Protein AF-A0A402CSU7-F1 (afdb_monomer_lite)

Sequence (135 aa):
MVDPWNPTHSELKDWAYTIDAEYPDGAEQDWELAVVDDANIDLVIEWAGDKNCPNRDFFLLCLYLYVGDAVRSNWPAFSQDIVVRLIKQNTEARNPRIREWAKQSLELIAHPRSFRYDLWCDGELAMKNCKAHPD

Structure (mmCIF, N/CA/C/O backbone):
data_AF-A0A402CSU7-F1
#
_entry.id   AF-A0A402CSU7-F1
#
loop_
_atom_site.group_PDB
_atom_site.id
_atom_site.type_symbol
_atom_site.label_atom_id
_atom_site.label_alt_id
_atom_site.label_comp_id
_atom_site.label_asym_id
_atom_site.label_entity_id
_atom_site.label_seq_id
_atom_site.pdbx_PDB_ins_code
_atom_site.Cartn_x
_atom_site.Cartn_y
_atom_site.Cartn_z
_atom_site.occupancy
_atom_site.B_iso_or_equiv
_atom_site.auth_seq_id
_atom_site.auth_comp_id
_atom_site.auth_asym_id
_atom_site.auth_atom_id
_atom_site.pdbx_PDB_model_num
ATOM 1 N N . MET A 1 1 ? 22.798 7.803 -7.621 1.00 58.41 1 MET A N 1
ATOM 2 C CA . MET A 1 1 ? 22.604 6.573 -6.833 1.00 58.41 1 MET A CA 1
ATOM 3 C C . MET A 1 1 ? 21.166 6.638 -6.379 1.00 58.41 1 MET A C 1
ATOM 5 O O . MET A 1 1 ? 20.803 7.672 -5.834 1.00 58.41 1 MET A O 1
ATOM 9 N N . VAL A 1 2 ? 20.359 5.652 -6.759 1.00 71.94 2 VAL A N 1
ATOM 10 C CA . VAL A 1 2 ? 18.953 5.560 -6.343 1.00 71.94 2 VAL A CA 1
ATOM 11 C C . VAL A 1 2 ? 18.947 5.289 -4.840 1.00 71.94 2 VAL A C 1
ATOM 13 O O . VAL A 1 2 ? 19.755 4.481 -4.384 1.00 71.94 2 VAL A O 1
ATOM 16 N N . ASP A 1 3 ? 18.120 6.007 -4.081 1.00 84.25 3 ASP A N 1
ATOM 17 C CA . ASP A 1 3 ? 17.926 5.748 -2.652 1.00 84.25 3 ASP A CA 1
ATOM 18 C C . ASP A 1 3 ? 16.712 4.820 -2.493 1.00 84.25 3 ASP A C 1
ATOM 20 O O . ASP A 1 3 ? 15.579 5.268 -2.688 1.00 84.25 3 ASP A O 1
ATOM 24 N N . PRO A 1 4 ? 16.916 3.528 -2.185 1.00 84.94 4 PRO A N 1
ATOM 25 C CA . PRO A 1 4 ? 15.826 2.560 -2.148 1.00 84.94 4 PRO A CA 1
ATOM 26 C C . PRO A 1 4 ? 14.832 2.823 -1.007 1.00 84.94 4 PRO A C 1
ATOM 28 O O . PRO A 1 4 ? 13.693 2.368 -1.085 1.00 84.94 4 PRO A O 1
ATOM 31 N N . TRP A 1 5 ? 15.239 3.586 0.015 1.00 88.62 5 TRP A N 1
ATOM 32 C CA . TRP A 1 5 ? 14.417 3.940 1.176 1.00 88.62 5 TRP A CA 1
ATOM 33 C C . TRP A 1 5 ? 13.691 5.277 1.021 1.00 88.62 5 TRP A C 1
ATOM 35 O O . TRP A 1 5 ? 12.940 5.675 1.909 1.00 88.62 5 TRP A O 1
ATOM 45 N N . ASN A 1 6 ? 13.914 5.974 -0.094 1.00 88.00 6 ASN A N 1
ATOM 46 C CA . ASN A 1 6 ? 13.241 7.223 -0.423 1.00 88.00 6 ASN A CA 1
ATOM 47 C C . ASN A 1 6 ? 13.043 7.359 -1.948 1.00 88.00 6 ASN A C 1
ATOM 49 O O . ASN A 1 6 ? 13.588 8.284 -2.565 1.00 88.00 6 ASN A O 1
ATOM 53 N N . PRO A 1 7 ? 12.309 6.421 -2.579 1.00 88.88 7 PRO A N 1
ATOM 54 C CA . PRO A 1 7 ? 12.104 6.435 -4.019 1.00 88.88 7 PRO A CA 1
ATOM 55 C C . PRO A 1 7 ? 11.209 7.609 -4.430 1.00 88.88 7 PRO A C 1
ATOM 57 O O . PRO A 1 7 ? 10.192 7.914 -3.807 1.00 88.88 7 PRO A O 1
ATOM 60 N N . THR A 1 8 ? 11.555 8.264 -5.532 1.00 91.12 8 THR A N 1
ATOM 61 C CA . THR A 1 8 ? 10.710 9.300 -6.128 1.00 91.12 8 THR A CA 1
ATOM 62 C C . THR A 1 8 ? 9.476 8.691 -6.796 1.00 91.12 8 THR A C 1
ATOM 64 O O . THR A 1 8 ? 9.484 7.543 -7.239 1.00 91.12 8 THR A O 1
ATOM 67 N N . HIS A 1 9 ? 8.422 9.491 -6.992 1.00 91.50 9 HIS A N 1
ATOM 68 C CA . HIS A 1 9 ? 7.232 9.039 -7.729 1.00 91.50 9 HIS A CA 1
ATOM 69 C C . HIS A 1 9 ? 7.559 8.542 -9.148 1.00 91.50 9 HIS A C 1
ATOM 71 O O . HIS A 1 9 ? 6.876 7.658 -9.658 1.00 91.50 9 HIS A O 1
ATOM 77 N N . SER A 1 10 ? 8.582 9.114 -9.799 1.00 91.31 10 SER A N 1
ATOM 78 C CA . SER A 1 10 ? 9.011 8.666 -11.129 1.00 91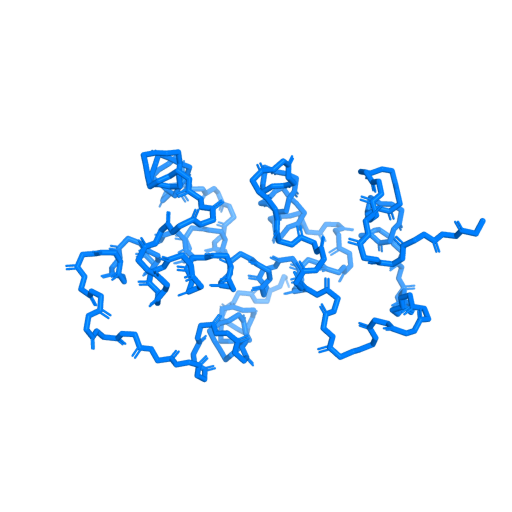.31 10 SER A CA 1
ATOM 79 C C . SER A 1 10 ? 9.639 7.279 -11.063 1.00 91.31 10 SER A C 1
ATOM 81 O O . SER A 1 10 ? 9.278 6.425 -11.860 1.00 91.31 10 SER A O 1
ATOM 83 N N . GLU A 1 11 ? 10.523 7.042 -10.091 1.00 92.44 11 GLU A N 1
ATOM 84 C CA . GLU A 1 11 ? 11.162 5.736 -9.893 1.00 92.44 11 GLU A CA 1
ATOM 85 C C . GLU A 1 11 ? 10.129 4.665 -9.533 1.00 92.44 11 GLU A C 1
ATOM 87 O O . GLU A 1 11 ? 10.145 3.579 -10.111 1.00 92.44 11 GLU A O 1
ATOM 92 N N . LEU A 1 12 ? 9.172 4.993 -8.658 1.00 93.69 12 LEU A N 1
ATOM 93 C CA . LEU A 1 12 ? 8.064 4.096 -8.329 1.00 93.69 12 LEU A CA 1
ATOM 94 C C . LEU A 1 12 ? 7.214 3.766 -9.554 1.00 93.69 12 LEU A C 1
ATOM 96 O O . LEU A 1 12 ? 6.862 2.608 -9.754 1.00 93.69 12 LEU A O 1
ATOM 100 N N . LYS A 1 13 ? 6.901 4.761 -10.389 1.00 94.44 13 LYS A N 1
ATOM 101 C CA . LYS A 1 13 ? 6.116 4.553 -11.608 1.00 94.44 13 LYS A CA 1
ATOM 102 C C . LYS A 1 13 ? 6.865 3.696 -12.627 1.00 94.44 13 LYS A C 1
ATOM 104 O O . LYS A 1 13 ? 6.268 2.796 -13.212 1.00 94.44 13 LYS A O 1
ATOM 109 N N . ASP A 1 14 ? 8.146 3.965 -12.847 1.00 95.00 14 ASP A N 1
ATOM 110 C CA . ASP A 1 14 ? 8.959 3.191 -13.786 1.00 95.00 14 ASP A CA 1
ATOM 111 C C . ASP A 1 14 ? 9.055 1.729 -13.331 1.00 95.00 14 ASP A C 1
ATOM 113 O O . ASP A 1 14 ? 8.862 0.813 -14.135 1.00 95.00 14 ASP A O 1
ATOM 117 N N . TRP A 1 15 ? 9.236 1.499 -12.027 1.00 95.69 15 TRP A N 1
ATOM 118 C CA . TRP A 1 15 ? 9.195 0.159 -11.448 1.00 95.69 15 TRP A CA 1
ATOM 119 C C . TRP A 1 15 ? 7.806 -0.481 -11.576 1.00 95.69 15 TRP A C 1
ATOM 121 O O . TRP A 1 15 ? 7.689 -1.626 -12.008 1.00 95.69 15 TRP A O 1
ATOM 131 N N . ALA A 1 16 ? 6.736 0.266 -11.286 1.00 96.31 16 ALA A N 1
ATOM 132 C CA . ALA A 1 16 ? 5.356 -0.220 -11.325 1.00 96.31 16 ALA A CA 1
ATOM 133 C C . ALA A 1 16 ? 4.975 -0.839 -12.673 1.00 96.31 16 ALA A C 1
ATOM 135 O O . ALA A 1 16 ? 4.199 -1.793 -12.699 1.00 96.31 16 ALA A O 1
ATOM 136 N N . TYR A 1 17 ? 5.510 -0.301 -13.773 1.00 96.94 17 TYR A N 1
ATOM 137 C CA . TYR A 1 17 ? 5.207 -0.724 -15.143 1.00 96.94 17 TYR A CA 1
ATOM 138 C C . TYR A 1 17 ? 6.330 -1.524 -15.820 1.00 96.94 17 TYR A C 1
ATOM 140 O O . TYR A 1 17 ? 6.209 -1.865 -16.999 1.00 96.94 17 TYR A O 1
ATOM 148 N N . THR A 1 18 ? 7.390 -1.872 -15.090 1.00 96.69 18 THR A N 1
ATOM 149 C CA . THR A 1 18 ? 8.436 -2.774 -15.580 1.00 96.69 18 THR A CA 1
ATOM 150 C C . THR A 1 18 ? 8.055 -4.221 -15.265 1.00 96.69 18 THR A C 1
ATOM 152 O O . THR A 1 18 ? 7.835 -4.594 -14.114 1.00 96.69 18 THR A O 1
ATOM 155 N N . ILE A 1 19 ? 7.946 -5.046 -16.307 1.00 94.56 19 ILE A N 1
ATOM 156 C CA . ILE A 1 19 ? 7.711 -6.490 -16.165 1.00 94.56 19 ILE A CA 1
ATOM 157 C C . ILE A 1 19 ? 8.962 -7.126 -15.557 1.00 94.56 19 ILE A C 1
ATOM 159 O O . ILE A 1 19 ? 10.068 -6.797 -15.982 1.00 94.56 19 ILE A O 1
ATOM 163 N N . ASP A 1 20 ? 8.772 -8.029 -14.594 1.00 92.56 20 ASP A N 1
ATOM 164 C CA . ASP A 1 20 ? 9.854 -8.714 -13.875 1.00 92.56 20 ASP A CA 1
ATOM 165 C C . ASP A 1 20 ? 10.859 -7.736 -13.239 1.00 92.56 20 ASP A C 1
ATOM 167 O O . ASP A 1 20 ? 12.059 -8.003 -13.183 1.00 92.56 20 ASP A O 1
ATOM 171 N N . ALA A 1 21 ? 10.368 -6.576 -12.784 1.00 92.19 21 ALA A N 1
ATOM 172 C CA . ALA A 1 21 ? 11.189 -5.580 -12.115 1.00 92.19 21 ALA A CA 1
ATOM 173 C C . ALA A 1 21 ? 11.850 -6.179 -10.867 1.00 92.19 21 ALA A C 1
ATOM 175 O O . ALA A 1 21 ? 11.182 -6.741 -9.998 1.00 92.19 21 ALA A O 1
ATOM 176 N N . GLU A 1 22 ? 13.167 -6.034 -10.769 1.00 92.12 22 GLU A N 1
ATOM 177 C CA . GLU A 1 22 ? 13.908 -6.420 -9.573 1.00 92.12 22 GLU A CA 1
ATOM 178 C C . GLU A 1 22 ? 13.675 -5.391 -8.461 1.00 92.12 22 GLU A C 1
ATOM 180 O O . GLU A 1 22 ? 13.468 -4.200 -8.722 1.00 92.12 22 GLU A O 1
ATOM 185 N N . TYR A 1 23 ? 13.683 -5.846 -7.208 1.00 90.69 23 TYR A N 1
ATOM 186 C CA . TYR A 1 23 ? 13.684 -4.930 -6.071 1.00 90.69 23 TYR A CA 1
ATOM 187 C C . TYR A 1 23 ? 14.980 -4.110 -6.066 1.00 90.69 23 TYR A C 1
ATOM 189 O O . TYR A 1 23 ? 16.023 -4.625 -6.474 1.00 90.69 23 TYR A O 1
ATOM 197 N N . PRO A 1 24 ? 14.947 -2.852 -5.598 1.00 88.75 24 PRO A N 1
ATOM 198 C CA . PRO A 1 24 ? 16.167 -2.076 -5.426 1.00 88.75 24 PRO A CA 1
ATOM 199 C C . PRO A 1 24 ? 17.167 -2.766 -4.486 1.00 88.75 24 PRO A C 1
ATOM 201 O O . PRO A 1 24 ? 16.772 -3.302 -3.447 1.00 88.75 24 PRO A O 1
ATOM 204 N N . ASP A 1 25 ? 18.458 -2.691 -4.827 1.00 87.00 25 ASP A N 1
ATOM 205 C CA . ASP A 1 25 ? 19.552 -3.256 -4.027 1.00 87.00 25 ASP A CA 1
ATOM 206 C C . ASP A 1 25 ? 19.458 -2.820 -2.553 1.00 87.00 25 ASP A C 1
ATOM 208 O O . ASP A 1 25 ? 19.462 -1.624 -2.237 1.00 87.00 25 ASP A O 1
ATOM 212 N N . GLY A 1 26 ? 19.429 -3.791 -1.638 1.00 83.56 26 GLY A N 1
ATOM 213 C CA . GLY A 1 26 ? 19.376 -3.557 -0.193 1.00 83.56 26 GLY A CA 1
ATOM 214 C C . GLY A 1 26 ? 17.986 -3.255 0.379 1.00 83.56 26 GLY A C 1
ATOM 215 O O . GLY A 1 26 ? 17.901 -2.906 1.559 1.00 83.56 26 GLY A O 1
ATOM 216 N N . ALA A 1 27 ? 16.921 -3.376 -0.418 1.00 85.94 27 ALA A N 1
ATOM 217 C CA . ALA A 1 27 ? 15.528 -3.292 0.032 1.00 85.94 27 ALA A CA 1
ATOM 218 C C . ALA A 1 27 ? 14.713 -4.559 -0.289 1.00 85.94 27 ALA A C 1
ATOM 220 O O . ALA A 1 27 ? 13.492 -4.552 -0.198 1.00 85.94 27 ALA A O 1
ATOM 221 N N . GLU A 1 28 ? 15.356 -5.677 -0.622 1.00 84.69 28 GLU A N 1
ATOM 222 C CA . GLU A 1 28 ? 14.703 -6.887 -1.142 1.00 84.69 28 GLU A CA 1
ATOM 223 C C . GLU A 1 28 ? 13.681 -7.521 -0.181 1.00 84.69 28 GLU A C 1
ATOM 225 O O . GLU A 1 28 ? 12.857 -8.323 -0.616 1.00 84.69 28 GLU A O 1
ATOM 230 N N . GLN A 1 29 ? 13.756 -7.207 1.116 1.00 82.00 29 GLN A N 1
ATOM 231 C CA . GLN A 1 29 ? 12.882 -7.776 2.149 1.00 82.00 29 GLN A CA 1
ATOM 232 C C . GLN A 1 29 ? 11.808 -6.824 2.671 1.00 82.00 29 GLN A C 1
ATOM 234 O O . GLN A 1 29 ? 10.852 -7.305 3.261 1.00 82.00 29 GLN A O 1
ATOM 239 N N . ASP A 1 30 ? 11.987 -5.517 2.491 1.00 88.69 30 ASP A N 1
ATOM 240 C CA . ASP A 1 30 ? 11.266 -4.493 3.258 1.00 88.69 30 ASP A CA 1
ATOM 241 C C . ASP A 1 30 ? 10.869 -3.292 2.379 1.00 88.69 30 ASP A C 1
ATOM 243 O O . ASP A 1 30 ? 10.554 -2.208 2.879 1.00 88.69 30 ASP A O 1
ATOM 247 N N . TRP A 1 31 ? 10.928 -3.427 1.052 1.00 92.31 31 TRP A N 1
ATOM 248 C CA . TRP A 1 31 ? 10.718 -2.296 0.149 1.00 92.31 31 TRP A CA 1
ATOM 249 C C . TRP A 1 31 ? 9.314 -1.698 0.261 1.00 92.31 31 TRP A C 1
ATOM 251 O O . TRP A 1 31 ? 9.136 -0.490 0.116 1.00 92.31 31 TRP A O 1
ATOM 261 N N . GLU A 1 32 ? 8.312 -2.505 0.601 1.00 92.25 32 GLU A N 1
ATOM 262 C CA . GLU A 1 32 ? 6.963 -2.040 0.906 1.00 92.25 32 GLU A CA 1
ATOM 263 C C . GLU A 1 32 ? 6.943 -0.976 2.015 1.00 92.25 32 GLU A C 1
ATOM 265 O O . GLU A 1 32 ? 6.135 -0.053 1.942 1.00 92.25 32 GLU A O 1
ATOM 270 N N . LEU A 1 33 ? 7.873 -1.017 2.979 1.00 90.81 33 LEU A N 1
ATOM 271 C CA . LEU A 1 33 ? 7.996 0.008 4.021 1.00 90.81 33 LEU A CA 1
ATOM 272 C C . LEU A 1 33 ? 8.497 1.347 3.467 1.00 90.81 33 LEU A C 1
ATOM 274 O O . LEU A 1 33 ? 8.125 2.391 3.992 1.00 90.81 33 LEU A O 1
ATOM 278 N N . ALA A 1 34 ? 9.311 1.330 2.409 1.00 90.19 34 ALA A N 1
ATOM 279 C CA . ALA A 1 34 ? 9.762 2.541 1.723 1.00 90.19 34 ALA A CA 1
ATOM 280 C C . ALA A 1 34 ? 8.677 3.135 0.807 1.00 90.19 34 ALA A C 1
ATOM 282 O O . ALA A 1 34 ? 8.668 4.336 0.542 1.00 90.19 34 ALA A O 1
ATOM 283 N N . VAL A 1 35 ? 7.764 2.298 0.304 1.00 92.19 35 VAL A N 1
ATOM 284 C CA . VAL A 1 35 ? 6.673 2.720 -0.591 1.00 92.19 35 VAL A CA 1
ATOM 285 C C . VAL A 1 35 ? 5.463 3.244 0.188 1.00 92.19 35 VAL A C 1
ATOM 287 O O . VAL A 1 35 ? 4.773 4.154 -0.282 1.00 92.19 35 VAL A O 1
ATOM 290 N N . VAL A 1 36 ? 5.196 2.686 1.371 1.00 90.19 36 VAL A N 1
ATOM 291 C CA . VAL A 1 36 ? 4.064 3.052 2.230 1.00 90.19 36 VAL A CA 1
ATOM 292 C C . VAL A 1 36 ? 4.312 4.396 2.928 1.00 90.19 36 VAL A C 1
ATOM 294 O O . VAL A 1 36 ? 4.884 4.473 4.010 1.00 90.19 36 VAL A O 1
ATOM 297 N N . ASP A 1 37 ? 3.815 5.462 2.302 1.00 84.31 37 ASP A N 1
ATOM 298 C CA . ASP A 1 37 ? 3.838 6.845 2.795 1.00 84.31 37 ASP A CA 1
ATOM 299 C C . ASP A 1 37 ? 2.499 7.535 2.454 1.00 84.31 37 ASP A C 1
ATOM 301 O O . ASP A 1 37 ? 1.916 7.284 1.393 1.00 84.31 37 ASP A O 1
ATOM 305 N N . ASP A 1 38 ? 2.027 8.439 3.320 1.00 82.94 38 ASP A N 1
ATOM 306 C CA . ASP A 1 38 ? 0.889 9.335 3.060 1.00 82.94 38 ASP A CA 1
ATOM 307 C C . ASP A 1 38 ? 1.073 10.126 1.751 1.00 82.94 38 ASP A C 1
ATOM 309 O O . ASP A 1 38 ? 0.092 10.410 1.063 1.00 82.94 38 ASP A O 1
ATOM 313 N N . ALA A 1 39 ? 2.312 10.465 1.373 1.00 85.31 39 ALA A N 1
ATOM 314 C CA . ALA A 1 39 ? 2.605 11.160 0.116 1.00 85.31 39 ALA A CA 1
ATOM 315 C C . ALA A 1 39 ? 2.379 10.289 -1.136 1.00 85.31 39 ALA A C 1
ATOM 317 O O . ALA A 1 39 ? 2.052 10.817 -2.202 1.00 85.31 39 ALA A O 1
ATOM 318 N N . ASN A 1 40 ? 2.523 8.967 -1.002 1.00 88.75 40 ASN A N 1
ATOM 319 C CA . ASN A 1 40 ? 2.463 8.012 -2.109 1.00 88.75 40 ASN A CA 1
ATOM 320 C C . ASN A 1 40 ? 1.106 7.306 -2.217 1.00 88.75 40 ASN A C 1
ATOM 322 O O . ASN A 1 40 ? 0.798 6.741 -3.267 1.00 88.75 40 ASN A O 1
ATOM 326 N N . ILE A 1 41 ? 0.292 7.310 -1.156 1.00 91.31 41 ILE A N 1
ATOM 327 C CA . ILE A 1 41 ? -0.845 6.390 -1.025 1.00 91.31 41 ILE A CA 1
ATOM 328 C C . ILE A 1 41 ? -1.873 6.498 -2.161 1.00 91.31 41 ILE A C 1
ATOM 330 O O . ILE A 1 41 ? -2.405 5.479 -2.600 1.00 91.31 41 ILE A O 1
ATOM 334 N N . ASP A 1 42 ? -2.107 7.698 -2.699 1.00 92.50 42 ASP A N 1
ATOM 335 C CA . ASP A 1 42 ? -3.010 7.895 -3.840 1.00 92.50 42 ASP A CA 1
ATOM 336 C C . ASP A 1 42 ? -2.504 7.170 -5.102 1.00 92.50 42 ASP A C 1
ATOM 338 O O . ASP A 1 42 ? -3.284 6.516 -5.799 1.00 92.50 42 ASP A O 1
ATOM 342 N N . LEU A 1 43 ? -1.192 7.218 -5.363 1.00 94.44 43 LEU A N 1
ATOM 343 C CA . LEU A 1 43 ? -0.560 6.505 -6.479 1.00 94.44 43 LEU A CA 1
ATOM 344 C C . LEU A 1 43 ? -0.561 4.994 -6.246 1.00 94.44 43 LEU A C 1
ATOM 346 O O . LEU A 1 43 ? -0.834 4.225 -7.166 1.00 94.44 43 LEU A O 1
ATOM 350 N N . VAL A 1 44 ? -0.318 4.559 -5.007 1.00 95.75 44 VAL A N 1
ATOM 351 C CA . VAL A 1 44 ? -0.373 3.137 -4.638 1.00 95.75 44 VAL A CA 1
ATOM 352 C C . VAL A 1 44 ? -1.778 2.572 -4.887 1.00 95.75 44 VAL A C 1
ATOM 354 O O . VAL A 1 44 ? -1.902 1.476 -5.434 1.00 95.75 44 VAL A O 1
ATOM 357 N N . ILE A 1 45 ? -2.843 3.319 -4.565 1.00 96.38 45 ILE A N 1
ATOM 358 C CA . ILE A 1 45 ? -4.230 2.924 -4.876 1.00 96.38 45 ILE A CA 1
ATOM 359 C C . ILE A 1 45 ? -4.460 2.837 -6.385 1.00 96.38 45 ILE A C 1
ATOM 361 O O . ILE A 1 45 ? -5.077 1.874 -6.852 1.00 96.38 45 ILE A O 1
ATOM 365 N N . GLU A 1 46 ? -3.978 3.824 -7.144 1.00 95.88 46 GLU A N 1
ATOM 366 C CA . GLU A 1 46 ? -4.087 3.834 -8.604 1.00 95.88 46 GLU A CA 1
ATOM 367 C C . GLU A 1 46 ? -3.434 2.585 -9.211 1.00 95.88 46 GLU A C 1
ATOM 369 O O . GLU A 1 46 ? -4.095 1.840 -9.939 1.00 95.88 46 GLU A O 1
ATOM 374 N N . TRP A 1 47 ? -2.177 2.303 -8.862 1.00 97.25 47 TRP A N 1
ATOM 375 C CA . TRP A 1 47 ? -1.417 1.189 -9.431 1.00 97.25 47 TRP A CA 1
ATOM 376 C C . TRP A 1 47 ? -1.920 -0.176 -8.969 1.00 97.25 47 TRP A C 1
ATOM 378 O O . TRP A 1 47 ? -2.048 -1.079 -9.792 1.00 97.25 47 TRP A O 1
ATOM 388 N N . ALA A 1 48 ? -2.314 -0.327 -7.700 1.00 96.94 48 ALA A N 1
ATOM 389 C CA . ALA A 1 48 ? -2.963 -1.549 -7.218 1.00 96.94 48 ALA A CA 1
ATOM 390 C C . ALA A 1 48 ? -4.287 -1.841 -7.959 1.00 96.94 48 ALA A C 1
ATOM 392 O O . ALA A 1 48 ? -4.718 -2.994 -8.074 1.00 96.94 48 ALA A O 1
ATOM 393 N N . GLY A 1 49 ? -4.949 -0.792 -8.457 1.00 96.12 49 GLY A N 1
ATOM 394 C CA . GLY A 1 49 ? -6.197 -0.864 -9.208 1.00 96.12 49 GLY A CA 1
ATOM 395 C C . GLY A 1 49 ? -6.036 -0.974 -10.728 1.00 96.12 49 GLY A C 1
ATOM 396 O O . GLY A 1 49 ? -7.024 -1.286 -11.406 1.00 96.12 49 GLY A O 1
ATOM 397 N N . ASP A 1 50 ? -4.844 -0.736 -11.275 1.00 96.19 50 ASP A N 1
ATOM 398 C CA . ASP A 1 50 ? -4.595 -0.757 -12.715 1.00 96.19 50 ASP A CA 1
ATOM 399 C C . ASP A 1 50 ? -4.310 -2.182 -13.206 1.00 96.19 50 ASP A C 1
ATOM 401 O O . ASP A 1 50 ? -3.416 -2.879 -12.733 1.00 96.19 50 ASP A O 1
ATOM 405 N N . LYS A 1 51 ? -5.075 -2.626 -14.203 1.00 94.38 51 LYS A N 1
ATOM 406 C CA . LYS A 1 51 ? -4.885 -3.935 -14.845 1.00 94.38 51 LYS A CA 1
ATOM 407 C C . LYS A 1 51 ? -3.654 -3.989 -15.744 1.00 94.38 51 LYS A C 1
ATOM 409 O O . LYS A 1 51 ? -3.189 -5.072 -16.069 1.00 94.38 51 LYS A O 1
ATOM 414 N N . ASN A 1 52 ? -3.145 -2.834 -16.164 1.00 95.12 52 ASN A N 1
ATOM 415 C CA . ASN A 1 52 ? -1.948 -2.753 -16.992 1.00 95.12 52 ASN A CA 1
ATOM 416 C C . ASN A 1 52 ? -0.665 -2.644 -16.163 1.00 95.12 52 ASN A C 1
ATOM 418 O O . ASN A 1 52 ? 0.410 -2.673 -16.750 1.00 95.12 52 ASN A O 1
ATOM 422 N N . CYS A 1 53 ? -0.763 -2.497 -14.837 1.00 96.62 53 CYS A N 1
ATOM 423 C CA . CYS A 1 53 ? 0.385 -2.474 -13.940 1.00 96.62 53 CYS A CA 1
ATOM 424 C C . CYS A 1 53 ? 0.809 -3.922 -13.625 1.00 96.62 53 CYS A C 1
ATOM 426 O O . CYS A 1 53 ? 0.074 -4.622 -12.919 1.00 96.62 53 CYS A O 1
ATOM 428 N N . PRO A 1 54 ? 1.972 -4.397 -14.119 1.00 96.31 54 PRO A N 1
ATOM 429 C CA . PRO A 1 54 ? 2.445 -5.756 -13.856 1.00 96.31 54 PRO A CA 1
ATOM 430 C C . PRO A 1 54 ? 2.642 -6.029 -12.362 1.00 96.31 54 PRO A C 1
ATOM 432 O O . PRO A 1 54 ? 2.365 -7.130 -11.894 1.00 96.31 54 PRO A O 1
ATOM 435 N N . ASN A 1 55 ? 3.041 -5.002 -11.605 1.00 96.50 55 ASN A N 1
ATOM 436 C CA . ASN A 1 55 ? 3.365 -5.115 -10.185 1.00 96.50 55 ASN A CA 1
ATOM 437 C C . ASN A 1 55 ? 2.228 -4.664 -9.251 1.00 96.50 55 ASN A C 1
ATOM 439 O O . ASN A 1 55 ? 2.444 -4.404 -8.070 1.00 96.50 55 ASN A O 1
ATOM 443 N N . ARG A 1 56 ? 0.985 -4.592 -9.740 1.00 95.94 56 ARG A N 1
ATOM 444 C CA . ARG A 1 56 ? -0.186 -4.171 -8.945 1.00 95.94 56 ARG A CA 1
ATOM 445 C C . ARG A 1 56 ? -0.416 -4.983 -7.664 1.00 95.94 56 ARG A C 1
ATOM 447 O O . ARG A 1 56 ? -0.977 -4.466 -6.703 1.00 95.94 56 ARG A O 1
ATOM 454 N N . ASP A 1 57 ? 0.002 -6.250 -7.644 1.00 95.69 57 ASP A N 1
ATOM 455 C CA . ASP A 1 57 ? -0.125 -7.138 -6.483 1.00 95.69 57 ASP A CA 1
ATOM 456 C C . ASP A 1 57 ? 0.770 -6.665 -5.324 1.00 95.69 57 ASP A C 1
ATOM 458 O O . ASP A 1 57 ? 0.341 -6.692 -4.170 1.00 95.69 57 ASP A O 1
ATOM 462 N N . PHE A 1 58 ? 1.967 -6.153 -5.638 1.00 95.69 58 PHE A N 1
ATOM 463 C CA . PHE A 1 58 ? 2.854 -5.510 -4.667 1.00 95.69 58 PHE A CA 1
ATOM 464 C C . PHE A 1 58 ? 2.211 -4.238 -4.101 1.00 95.69 58 PHE A C 1
ATOM 466 O O . PHE A 1 58 ? 2.152 -4.055 -2.890 1.00 95.69 58 PHE A O 1
ATOM 473 N N . PHE A 1 59 ? 1.620 -3.392 -4.947 1.00 96.94 59 PHE A N 1
ATOM 474 C CA . PHE A 1 59 ? 0.938 -2.194 -4.448 1.00 96.94 59 PHE A CA 1
ATOM 475 C C . PHE A 1 59 ? -0.283 -2.533 -3.590 1.00 96.94 59 PHE A C 1
ATOM 477 O O . PHE A 1 59 ? -0.538 -1.856 -2.598 1.00 96.94 59 PHE A O 1
ATOM 484 N N . LEU A 1 60 ? -1.009 -3.610 -3.903 1.00 97.31 60 LEU A N 1
ATOM 485 C CA . LEU A 1 60 ? -2.091 -4.080 -3.041 1.00 97.31 60 LEU A CA 1
ATOM 486 C C . LEU A 1 60 ? -1.568 -4.512 -1.663 1.00 97.31 60 LEU A C 1
ATOM 488 O O . LEU A 1 60 ? -2.204 -4.190 -0.660 1.00 97.31 60 LEU A O 1
ATOM 492 N N . LEU A 1 61 ? -0.416 -5.190 -1.596 1.00 96.44 61 LEU A N 1
ATOM 493 C CA . LEU A 1 61 ? 0.271 -5.488 -0.333 1.00 96.44 61 LEU A CA 1
ATOM 494 C C . LEU A 1 61 ? 0.582 -4.204 0.447 1.00 96.44 61 LEU A C 1
ATOM 496 O O . LEU A 1 61 ? 0.210 -4.117 1.617 1.00 96.44 61 LEU A O 1
ATOM 500 N N . CYS A 1 62 ? 1.155 -3.188 -0.204 1.00 96.44 62 CYS A N 1
ATOM 501 C CA . CYS A 1 62 ? 1.430 -1.889 0.419 1.00 96.44 62 CYS A CA 1
ATOM 502 C C . CYS A 1 62 ? 0.164 -1.255 1.022 1.00 96.44 62 CYS A C 1
ATOM 504 O O . CYS A 1 62 ? 0.204 -0.723 2.129 1.00 96.44 62 CYS A O 1
ATOM 506 N N . LEU A 1 63 ? -0.989 -1.355 0.349 1.00 97.06 63 LEU A N 1
ATOM 507 C CA . LEU A 1 63 ? -2.256 -0.843 0.884 1.00 97.06 63 LEU A CA 1
ATOM 508 C C . LEU A 1 63 ? -2.717 -1.575 2.154 1.00 97.06 63 LEU A C 1
ATOM 510 O O . LEU A 1 63 ? -3.260 -0.946 3.068 1.00 97.06 63 LEU A O 1
ATOM 514 N N . TYR A 1 64 ? -2.541 -2.897 2.222 1.00 97.25 64 TYR A N 1
ATOM 515 C CA . TYR A 1 64 ? -2.848 -3.661 3.436 1.00 97.25 64 TYR A CA 1
ATOM 516 C C . TYR A 1 64 ? -1.881 -3.318 4.569 1.00 97.25 64 TYR A C 1
ATOM 518 O O . TYR A 1 64 ? -2.333 -3.090 5.694 1.00 97.25 64 TYR A O 1
ATOM 526 N N . LEU A 1 65 ? -0.588 -3.198 4.260 1.00 95.44 65 LEU A N 1
ATOM 527 C CA . LEU A 1 65 ? 0.436 -2.805 5.221 1.00 95.44 65 LEU A CA 1
ATOM 528 C C . LEU A 1 65 ? 0.162 -1.415 5.800 1.00 95.44 65 LEU A C 1
ATOM 530 O O . LEU A 1 65 ? 0.187 -1.261 7.017 1.00 95.44 65 LEU A O 1
ATOM 534 N N . TYR A 1 66 ? -0.178 -0.439 4.955 1.00 94.44 66 TYR A N 1
ATOM 535 C CA . TYR A 1 66 ? -0.507 0.931 5.359 1.00 94.44 66 TYR A CA 1
ATOM 536 C C . TYR A 1 66 ? -1.602 0.970 6.430 1.00 94.44 66 TYR A C 1
ATOM 538 O O . TYR A 1 66 ? -1.429 1.555 7.499 1.00 94.44 66 TYR A O 1
ATOM 546 N N . VAL A 1 67 ? -2.726 0.289 6.185 1.00 95.12 67 VAL A N 1
ATOM 547 C CA . VAL A 1 67 ? -3.845 0.256 7.139 1.00 95.12 67 VAL A CA 1
ATOM 548 C C . VAL A 1 67 ? -3.502 -0.588 8.367 1.00 95.12 67 VAL A C 1
ATOM 550 O O . VAL A 1 67 ? -3.819 -0.199 9.494 1.00 95.12 67 VAL A O 1
ATOM 553 N N . GLY A 1 68 ? -2.852 -1.735 8.164 1.00 95.12 68 GLY A N 1
ATOM 554 C CA . GLY A 1 68 ? -2.448 -2.636 9.237 1.00 95.12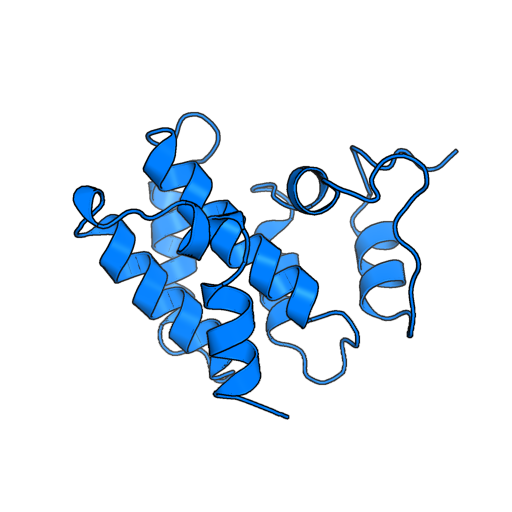 68 GLY A CA 1
ATOM 555 C C . GLY A 1 68 ? -1.511 -1.962 10.234 1.00 95.12 68 GLY A C 1
ATOM 556 O O . GLY A 1 68 ? -1.756 -2.015 11.443 1.00 95.12 68 GLY A O 1
ATOM 557 N N . ASP A 1 69 ? -0.478 -1.284 9.737 1.00 92.25 69 ASP A N 1
ATOM 558 C CA . ASP A 1 69 ? 0.479 -0.581 10.578 1.00 92.25 69 ASP A CA 1
ATOM 559 C C . ASP A 1 69 ? -0.156 0.631 11.261 1.00 92.25 69 ASP A C 1
ATOM 561 O O . ASP A 1 69 ? 0.009 0.783 12.473 1.00 92.25 69 ASP A O 1
ATOM 565 N N . ALA A 1 70 ? -0.983 1.415 10.557 1.00 92.12 70 ALA A N 1
ATOM 566 C CA . ALA A 1 70 ? -1.715 2.536 11.147 1.00 92.12 70 ALA A CA 1
ATOM 567 C C . ALA A 1 70 ? -2.589 2.104 12.339 1.00 92.12 70 ALA A C 1
ATOM 569 O O . ALA A 1 70 ? -2.545 2.713 13.412 1.00 92.12 70 ALA A O 1
ATOM 570 N N . VAL A 1 71 ? -3.348 1.013 12.187 1.00 93.19 71 VAL A N 1
ATOM 571 C CA . VAL A 1 71 ? -4.215 0.488 13.251 1.00 93.19 71 VAL A CA 1
ATOM 572 C C . VAL A 1 71 ? -3.395 -0.102 14.400 1.00 93.19 71 VAL A C 1
ATOM 574 O O . VAL A 1 71 ? -3.688 0.179 15.564 1.00 93.19 71 VAL A O 1
ATOM 577 N N . ARG A 1 72 ? -2.357 -0.895 14.104 1.00 92.94 72 ARG A N 1
ATOM 578 C CA . ARG A 1 72 ? -1.505 -1.545 15.116 1.00 92.94 72 ARG A CA 1
ATOM 579 C C . ARG A 1 72 ? -0.736 -0.536 15.963 1.00 92.94 72 ARG A C 1
ATOM 581 O O . ARG A 1 72 ? -0.595 -0.731 17.169 1.00 92.94 72 ARG A O 1
ATOM 588 N N . SER A 1 73 ? -0.210 0.507 15.331 1.00 89.56 73 SER A N 1
ATOM 589 C CA . SER A 1 73 ? 0.613 1.528 15.982 1.00 89.56 73 SER A CA 1
ATOM 590 C C . SER A 1 73 ? -0.211 2.619 16.670 1.00 89.56 73 SER A C 1
ATOM 592 O O . SER A 1 73 ? 0.357 3.423 17.406 1.00 89.56 73 SER A O 1
ATOM 594 N N . ASN A 1 74 ? -1.540 2.614 16.502 1.00 88.88 74 ASN A N 1
ATOM 595 C CA . ASN A 1 74 ? -2.451 3.659 16.969 1.00 88.88 74 ASN A CA 1
ATOM 596 C C . ASN A 1 74 ? -2.169 5.030 16.319 1.00 88.88 74 ASN A C 1
ATOM 598 O O . ASN A 1 74 ? -2.176 6.061 16.993 1.00 88.88 74 ASN A O 1
ATOM 602 N N . TRP A 1 75 ? -1.954 5.027 15.000 1.00 85.69 75 TRP A N 1
ATOM 603 C CA . TRP A 1 75 ? -1.920 6.212 14.131 1.00 85.69 75 TRP A CA 1
ATOM 604 C C . TRP A 1 75 ? -0.809 7.273 14.356 1.00 85.69 75 TRP A C 1
ATOM 606 O O . TRP A 1 75 ? -1.037 8.433 14.026 1.00 85.69 75 TRP A O 1
ATOM 616 N N . PRO A 1 76 ? 0.395 6.977 14.889 1.00 78.50 76 PRO A N 1
ATOM 617 C CA . PRO A 1 76 ? 1.439 7.986 15.072 1.00 78.50 76 PRO A CA 1
ATOM 618 C C . PRO A 1 76 ? 2.046 8.475 13.751 1.00 78.50 76 PRO A C 1
ATOM 620 O O . PRO A 1 76 ? 2.483 9.620 13.683 1.00 78.50 76 PRO A O 1
ATOM 623 N N . ALA A 1 77 ? 2.093 7.617 12.727 1.00 75.44 77 ALA A N 1
ATOM 624 C CA . ALA A 1 77 ? 2.712 7.921 11.437 1.00 75.44 77 ALA A CA 1
ATOM 625 C C . ALA A 1 77 ? 1.745 8.567 10.431 1.00 75.44 77 ALA A C 1
ATOM 627 O O . ALA A 1 77 ? 2.196 9.208 9.489 1.00 75.44 77 ALA A O 1
ATOM 628 N N . PHE A 1 78 ? 0.431 8.428 10.642 1.00 79.81 78 PHE A N 1
ATOM 629 C CA . PHE A 1 78 ? -0.581 8.743 9.634 1.00 79.81 78 PHE A CA 1
ATOM 630 C C . PHE A 1 78 ? -1.756 9.504 10.239 1.00 79.81 78 PHE A C 1
ATOM 632 O O . PHE A 1 78 ? -2.220 9.203 11.342 1.00 79.81 78 PHE A O 1
ATOM 639 N N . SER A 1 79 ? -2.310 10.461 9.496 1.00 82.12 79 SER A N 1
ATOM 640 C CA . SER A 1 79 ? -3.532 11.140 9.931 1.00 82.12 79 SER A CA 1
ATOM 641 C C . SER A 1 79 ? -4.743 10.212 9.795 1.00 82.12 79 SER A C 1
ATOM 643 O O . SER A 1 79 ? -5.196 9.925 8.685 1.00 82.12 79 SER A O 1
ATOM 645 N N . GLN A 1 80 ? -5.319 9.792 10.926 1.00 87.38 80 GLN A N 1
ATOM 646 C CA . GLN A 1 80 ? -6.485 8.899 10.950 1.00 87.38 80 GLN A CA 1
ATOM 647 C C . GLN A 1 80 ? -7.646 9.408 10.077 1.00 87.38 80 GLN A C 1
ATOM 649 O O . GLN A 1 80 ? -8.260 8.628 9.351 1.00 87.38 80 GLN A O 1
ATOM 654 N N . ASP A 1 81 ? -7.931 10.713 10.096 1.00 87.44 81 ASP A N 1
ATOM 655 C CA . ASP A 1 81 ? -9.007 11.304 9.292 1.00 87.44 81 ASP A CA 1
ATOM 656 C C . ASP A 1 81 ? -8.738 11.213 7.784 1.00 87.44 81 ASP A C 1
ATOM 658 O O . ASP A 1 81 ? -9.667 10.999 6.999 1.00 87.44 81 ASP A O 1
ATOM 662 N N . ILE A 1 82 ? -7.477 11.367 7.367 1.00 84.44 82 ILE A N 1
ATOM 663 C CA . ILE A 1 82 ? -7.072 11.240 5.962 1.00 84.44 82 ILE A CA 1
ATOM 664 C C . ILE A 1 82 ? -7.220 9.787 5.519 1.00 84.44 82 ILE A C 1
ATOM 666 O O . ILE A 1 82 ? -7.909 9.532 4.530 1.00 84.44 82 ILE A O 1
ATOM 670 N N . VAL A 1 83 ? -6.673 8.849 6.295 1.00 88.12 83 VAL A N 1
ATOM 671 C CA . VAL A 1 83 ? -6.731 7.410 6.002 1.00 88.12 83 VAL A CA 1
ATOM 672 C C . VAL A 1 83 ? -8.184 6.941 5.897 1.00 88.12 83 VAL A C 1
ATOM 674 O O . VAL A 1 83 ? -8.589 6.336 4.905 1.00 88.12 83 VAL A O 1
ATOM 677 N N . VAL A 1 84 ? -9.016 7.276 6.887 1.00 92.88 84 VAL A N 1
ATOM 678 C CA . VAL A 1 84 ? -10.434 6.889 6.906 1.00 92.88 84 VAL A CA 1
ATOM 679 C C . VAL A 1 84 ? -11.190 7.495 5.724 1.00 92.88 84 VAL A C 1
ATOM 681 O O . VAL A 1 84 ? -12.027 6.815 5.125 1.00 92.88 84 VAL A O 1
ATOM 684 N N . ARG A 1 85 ? -10.930 8.761 5.374 1.00 92.56 85 ARG A N 1
ATOM 685 C CA . ARG A 1 85 ? -11.560 9.405 4.213 1.00 92.56 85 ARG A CA 1
ATOM 686 C C . ARG A 1 85 ? -11.185 8.687 2.918 1.00 92.56 85 ARG A C 1
ATOM 688 O O . ARG A 1 85 ? -12.082 8.386 2.132 1.00 92.56 85 ARG A O 1
ATOM 695 N N . LEU A 1 86 ? -9.903 8.394 2.732 1.00 92.62 86 LEU A N 1
ATOM 696 C CA . LEU A 1 86 ? -9.372 7.714 1.555 1.00 92.62 86 LEU A CA 1
ATOM 697 C C . LEU A 1 86 ? -9.991 6.321 1.378 1.00 92.62 86 LEU A C 1
ATOM 699 O O . LEU A 1 86 ? -10.486 5.979 0.303 1.00 92.62 86 LEU A O 1
ATOM 703 N N . ILE A 1 87 ? -10.049 5.543 2.460 1.00 95.81 87 ILE A N 1
ATOM 704 C CA . ILE A 1 87 ? -10.677 4.218 2.468 1.00 95.81 87 ILE A CA 1
ATOM 705 C C . ILE A 1 87 ? -12.158 4.328 2.084 1.00 95.81 87 ILE A C 1
ATOM 707 O O . ILE A 1 87 ? -12.625 3.615 1.196 1.00 95.81 87 ILE A O 1
ATOM 711 N N . LYS A 1 88 ? -12.908 5.249 2.706 1.00 96.44 88 L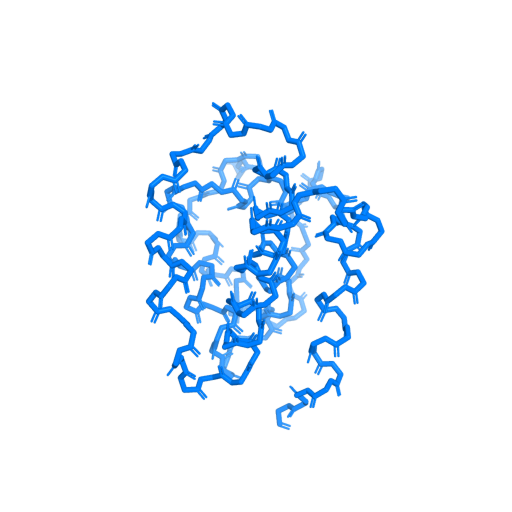YS A N 1
ATOM 712 C CA . LYS A 1 88 ? -14.343 5.444 2.423 1.00 96.44 88 LYS A CA 1
ATOM 713 C C . LYS A 1 88 ? -14.621 5.819 0.968 1.00 96.44 88 LYS A C 1
ATOM 715 O O . LYS A 1 88 ? -15.640 5.407 0.429 1.00 96.44 88 LYS A O 1
ATOM 720 N N . G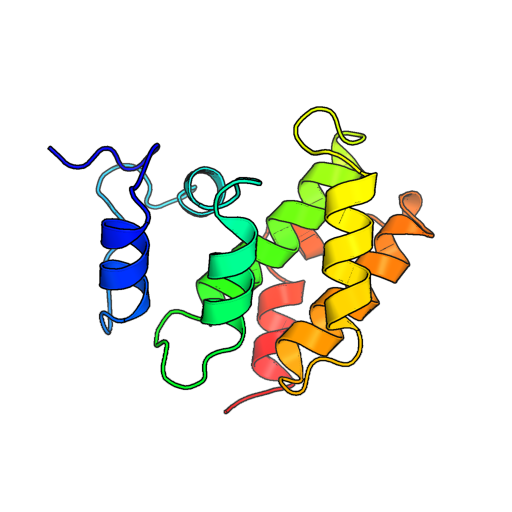LN A 1 89 ? -13.738 6.577 0.323 1.00 95.81 89 GLN A N 1
ATOM 721 C CA . GLN A 1 89 ? -13.884 6.926 -1.096 1.00 95.81 89 GLN A CA 1
ATOM 722 C C . GLN A 1 89 ? -13.759 5.705 -2.019 1.00 95.81 89 GLN A C 1
ATOM 724 O O . GLN A 1 89 ? -14.301 5.711 -3.123 1.00 95.81 89 GLN A O 1
ATOM 729 N N . ASN A 1 90 ? -13.096 4.645 -1.556 1.00 96.69 90 ASN A N 1
ATOM 730 C CA . ASN A 1 90 ? -12.781 3.459 -2.342 1.00 96.69 90 ASN A CA 1
ATOM 731 C C . ASN A 1 90 ? -13.691 2.249 -2.054 1.00 96.69 90 ASN A C 1
ATOM 733 O O . ASN A 1 90 ? -13.568 1.222 -2.720 1.00 96.69 90 ASN A O 1
ATOM 737 N N . THR A 1 91 ? -14.673 2.352 -1.147 1.00 95.94 91 THR A N 1
ATOM 738 C CA . THR A 1 91 ? -15.618 1.247 -0.857 1.00 95.94 91 THR A CA 1
ATOM 739 C C . THR A 1 91 ? -16.558 0.912 -2.010 1.00 95.94 91 THR A C 1
ATOM 741 O O . THR A 1 91 ? -17.136 -0.172 -2.035 1.00 95.94 91 THR A O 1
ATOM 744 N N . GLU A 1 92 ? -16.703 1.827 -2.966 1.00 94.88 92 GLU A N 1
ATOM 745 C CA . GLU A 1 92 ? -17.474 1.650 -4.200 1.00 94.88 92 GLU A CA 1
ATOM 746 C C . GLU A 1 92 ? -16.570 1.729 -5.442 1.00 94.88 92 GLU A C 1
ATOM 748 O O . GLU A 1 92 ? -17.035 1.986 -6.556 1.00 94.88 92 GLU A O 1
ATOM 753 N N . ALA A 1 93 ? -15.259 1.507 -5.273 1.00 95.44 93 ALA A N 1
ATOM 754 C CA . ALA A 1 93 ? -14.317 1.487 -6.384 1.00 95.44 93 ALA A CA 1
ATOM 755 C C . ALA A 1 93 ? -14.752 0.461 -7.441 1.00 95.44 93 ALA A C 1
ATOM 757 O O . ALA A 1 93 ? -15.237 -0.629 -7.124 1.00 95.44 93 ALA A O 1
ATOM 758 N N . ARG A 1 94 ? -14.565 0.795 -8.726 1.00 93.94 94 ARG A N 1
ATOM 759 C CA . ARG A 1 94 ? -14.891 -0.120 -9.834 1.00 93.94 94 ARG A CA 1
ATOM 760 C C . ARG A 1 94 ? -14.027 -1.375 -9.786 1.00 93.94 94 ARG A C 1
ATOM 762 O O . ARG A 1 94 ? -14.543 -2.475 -9.990 1.00 93.94 94 ARG A O 1
ATOM 769 N N . ASN A 1 95 ? -12.737 -1.204 -9.489 1.00 95.75 95 ASN A N 1
ATOM 770 C CA . ASN A 1 95 ? -11.820 -2.319 -9.323 1.00 95.75 95 ASN A CA 1
ATOM 771 C C . ASN A 1 95 ? -12.230 -3.141 -8.078 1.00 95.75 95 ASN A C 1
ATOM 773 O O . ASN A 1 95 ? -12.317 -2.582 -6.982 1.00 95.75 95 ASN A O 1
ATOM 777 N N . PRO A 1 96 ? -12.498 -4.452 -8.227 1.00 95.44 96 PRO A N 1
ATOM 778 C CA . PRO A 1 96 ? -12.955 -5.289 -7.122 1.00 95.44 96 PRO A CA 1
ATOM 779 C C . PRO A 1 96 ? -11.916 -5.444 -6.007 1.00 95.44 96 PRO A C 1
ATOM 781 O O . PRO A 1 96 ? -12.311 -5.489 -4.848 1.00 95.44 96 PRO A O 1
ATOM 784 N N . ARG A 1 97 ? -10.616 -5.454 -6.327 1.00 95.50 97 ARG A N 1
ATOM 785 C CA . ARG A 1 97 ? -9.537 -5.607 -5.341 1.00 95.50 97 ARG A CA 1
ATOM 786 C C . ARG A 1 97 ? -9.442 -4.403 -4.418 1.00 95.50 97 ARG A C 1
ATOM 788 O O . ARG A 1 97 ? -9.410 -4.571 -3.203 1.00 95.50 97 ARG A O 1
ATOM 795 N N . ILE A 1 98 ? -9.481 -3.204 -5.002 1.00 97.88 98 ILE A N 1
ATOM 796 C CA . ILE A 1 98 ? -9.495 -1.934 -4.261 1.00 97.88 98 ILE A CA 1
ATOM 797 C C . ILE A 1 98 ? -10.752 -1.829 -3.402 1.00 97.88 98 ILE A C 1
ATOM 799 O O . ILE A 1 98 ? -10.686 -1.466 -2.231 1.00 97.88 98 ILE A O 1
ATOM 803 N N . ARG A 1 99 ? -11.902 -2.212 -3.961 1.00 97.69 99 ARG A N 1
ATOM 804 C CA . ARG A 1 99 ? -13.164 -2.228 -3.223 1.00 97.69 99 ARG A CA 1
ATOM 805 C C . ARG A 1 99 ? -13.124 -3.167 -2.018 1.00 97.69 99 ARG A C 1
ATOM 807 O O . ARG A 1 99 ? -13.612 -2.808 -0.949 1.00 97.69 99 ARG A O 1
ATOM 814 N N . GLU A 1 100 ? -12.576 -4.364 -2.195 1.00 97.62 100 GLU A N 1
ATOM 815 C CA . GLU A 1 100 ? -12.450 -5.355 -1.128 1.00 97.62 100 GLU A CA 1
ATOM 816 C C . GLU A 1 100 ? -11.463 -4.895 -0.050 1.00 97.62 100 GLU A C 1
ATOM 818 O O . GLU A 1 100 ? -11.805 -4.913 1.133 1.00 97.62 100 GLU A O 1
ATOM 823 N N . TRP A 1 101 ? -10.295 -4.379 -0.449 1.00 97.94 101 TRP A N 1
ATOM 824 C CA . TRP A 1 101 ? -9.336 -3.761 0.470 1.00 97.94 101 TRP A CA 1
ATOM 825 C C . TRP A 1 101 ? -9.997 -2.660 1.305 1.00 97.94 101 TRP A C 1
ATOM 827 O O . TRP A 1 101 ? -9.879 -2.658 2.531 1.00 97.94 101 TRP A O 1
ATOM 837 N N . ALA A 1 102 ? -10.755 -1.761 0.672 1.00 98.00 102 ALA A N 1
ATOM 838 C CA . ALA A 1 102 ? -11.415 -0.664 1.369 1.00 98.00 102 ALA A CA 1
ATOM 839 C C . ALA A 1 102 ? -12.442 -1.165 2.401 1.00 98.00 102 ALA A C 1
ATOM 841 O O . ALA A 1 102 ? -12.488 -0.674 3.530 1.00 98.00 102 ALA A O 1
ATOM 842 N N . LYS A 1 103 ? -13.244 -2.177 2.049 1.00 97.81 103 LYS A N 1
ATOM 843 C CA . LYS A 1 103 ? -14.227 -2.783 2.963 1.00 97.81 103 LYS A CA 1
ATOM 844 C C . LYS A 1 103 ? -13.564 -3.460 4.158 1.00 97.81 103 LYS A C 1
ATOM 846 O O . LYS A 1 103 ? -13.962 -3.204 5.292 1.00 97.81 103 LYS A O 1
ATOM 851 N N . GLN A 1 104 ? -12.537 -4.270 3.914 1.00 97.62 104 GLN A N 1
ATOM 852 C CA . GLN A 1 104 ? -11.778 -4.931 4.977 1.00 97.62 104 GLN A CA 1
ATOM 853 C C . GLN A 1 104 ? -11.095 -3.908 5.890 1.00 97.62 104 GLN A C 1
ATOM 855 O O . GLN A 1 104 ? -11.077 -4.077 7.108 1.00 97.62 104 GLN A O 1
ATOM 860 N N . SER A 1 105 ? -10.584 -2.817 5.317 1.00 97.62 105 SER A N 1
ATOM 861 C CA . SER A 1 105 ? -9.937 -1.734 6.061 1.00 97.62 105 SER A CA 1
ATOM 862 C C . SER A 1 105 ? -10.906 -1.022 7.002 1.00 97.62 105 SER A C 1
ATOM 864 O O . SER A 1 105 ? -10.569 -0.780 8.159 1.00 97.62 105 SER A O 1
ATOM 866 N N . LEU A 1 106 ? -12.139 -0.742 6.561 1.00 96.81 106 LEU A N 1
ATOM 867 C CA . LEU A 1 106 ? -13.171 -0.191 7.450 1.00 96.81 106 LEU A CA 1
ATOM 868 C C . LEU A 1 106 ? -13.539 -1.144 8.586 1.00 96.81 106 LEU A C 1
ATOM 870 O O . LEU A 1 106 ? -13.705 -0.689 9.716 1.00 96.81 106 LEU A O 1
ATOM 874 N N . GLU A 1 107 ? -13.644 -2.440 8.296 1.00 96.94 107 GLU A N 1
ATOM 875 C CA . GLU A 1 107 ? -13.942 -3.456 9.307 1.00 96.94 107 GLU A CA 1
ATOM 876 C C . GLU A 1 107 ? -12.844 -3.510 10.377 1.00 96.94 107 GLU A C 1
ATOM 878 O O . GLU A 1 107 ? -13.138 -3.482 11.573 1.00 96.94 107 GLU A O 1
ATOM 883 N N . LEU A 1 108 ? -11.570 -3.490 9.968 1.00 97.06 108 LEU A N 1
ATOM 884 C CA . LEU A 1 108 ? -10.448 -3.447 10.905 1.00 97.06 108 LEU A CA 1
ATOM 885 C C . LEU A 1 108 ? -10.464 -2.176 11.761 1.00 97.06 108 LEU A C 1
ATOM 887 O O . LEU A 1 108 ? -10.248 -2.250 12.969 1.00 97.06 108 LEU A O 1
ATOM 891 N N . ILE A 1 109 ? -10.740 -1.015 11.165 1.00 95.12 109 ILE A N 1
ATOM 892 C CA . ILE A 1 109 ? -10.810 0.258 11.898 1.00 95.12 109 ILE A CA 1
ATOM 893 C C . ILE A 1 109 ? -11.964 0.250 12.910 1.00 95.12 109 ILE A C 1
ATOM 895 O O . ILE A 1 109 ? -11.808 0.763 14.019 1.00 95.12 109 ILE A O 1
ATOM 899 N N . ALA A 1 110 ? -13.110 -0.341 12.560 1.00 95.69 110 ALA A N 1
ATOM 900 C CA . ALA A 1 110 ? -14.244 -0.505 13.469 1.00 95.69 110 ALA A CA 1
ATOM 901 C C . ALA A 1 110 ? -13.955 -1.526 14.584 1.00 95.69 110 ALA A C 1
ATOM 903 O O . ALA A 1 110 ? -14.424 -1.370 15.717 1.00 95.69 110 ALA A O 1
ATOM 904 N N . HIS A 1 111 ? -13.136 -2.538 14.290 1.00 96.12 111 HIS A N 1
ATOM 905 C CA . HIS A 1 111 ? -12.786 -3.617 15.207 1.00 96.12 111 HIS A CA 1
ATOM 906 C C . HIS A 1 111 ? -11.265 -3.838 15.327 1.00 96.12 111 HIS A C 1
ATOM 908 O O . HIS A 1 111 ? -10.789 -4.936 15.025 1.00 96.12 111 HIS A O 1
ATOM 914 N N . PRO A 1 112 ? -10.480 -2.882 15.876 1.00 94.62 112 PRO A N 1
ATOM 915 C CA . PRO A 1 112 ? -9.011 -2.970 15.898 1.00 94.62 112 PRO A CA 1
ATOM 916 C C . PRO A 1 112 ? -8.459 -4.203 16.622 1.00 94.62 112 PRO A C 1
ATOM 918 O O . PRO A 1 112 ? -7.383 -4.698 16.309 1.00 94.62 112 PRO A O 1
ATOM 921 N N . ARG A 1 113 ? -9.219 -4.752 17.581 1.00 94.81 113 ARG A N 1
ATOM 922 C CA . ARG A 1 113 ? -8.859 -5.983 18.311 1.00 94.81 113 ARG A CA 1
ATOM 923 C C . ARG A 1 113 ? -8.850 -7.241 17.437 1.00 94.81 113 ARG A C 1
ATOM 925 O O . ARG A 1 113 ? -8.345 -8.265 17.883 1.00 94.81 113 ARG A O 1
ATOM 932 N N . SER A 1 114 ? -9.426 -7.179 16.237 1.00 94.56 114 SER A N 1
ATOM 933 C CA . SER A 1 114 ? -9.376 -8.259 15.247 1.00 94.56 114 SER A CA 1
ATOM 934 C C . SER A 1 114 ? -8.072 -8.279 14.444 1.00 94.56 114 SER A C 1
ATOM 936 O O . SER A 1 114 ? -7.879 -9.192 13.643 1.00 94.56 114 SER A O 1
ATOM 938 N N . PHE A 1 115 ? -7.181 -7.298 14.656 1.00 96.62 115 PHE A N 1
ATOM 939 C CA . PHE A 1 115 ? -5.903 -7.201 13.960 1.00 96.62 115 PHE A CA 1
ATOM 940 C C . PHE A 1 115 ? -5.090 -8.497 14.055 1.00 96.62 115 PHE A C 1
ATOM 942 O O . PHE A 1 115 ? -4.980 -9.129 15.110 1.00 96.62 115 PHE A O 1
ATOM 949 N N . ARG A 1 116 ? -4.488 -8.863 12.924 1.00 96.19 116 ARG A N 1
ATOM 950 C CA . ARG A 1 116 ? -3.700 -10.078 12.727 1.00 96.19 116 ARG A CA 1
ATOM 951 C C . ARG A 1 116 ? -2.517 -9.751 11.827 1.00 96.19 116 ARG A C 1
ATOM 953 O O . ARG A 1 116 ? -2.716 -9.387 10.674 1.00 96.19 116 ARG A O 1
ATOM 960 N N . TYR A 1 117 ? -1.308 -9.837 12.373 1.00 93.81 117 TYR A N 1
ATOM 961 C CA . TYR A 1 117 ? -0.098 -9.384 11.683 1.00 93.81 117 TYR A CA 1
ATOM 962 C C . TYR A 1 117 ? 0.154 -10.155 10.381 1.00 93.81 117 TYR A C 1
ATOM 964 O O . TYR A 1 117 ? 0.352 -9.547 9.337 1.00 93.81 117 TYR A O 1
ATOM 972 N N . ASP A 1 118 ? -0.006 -11.476 10.428 1.00 94.50 118 ASP A N 1
ATOM 973 C CA . ASP A 1 118 ? 0.058 -12.391 9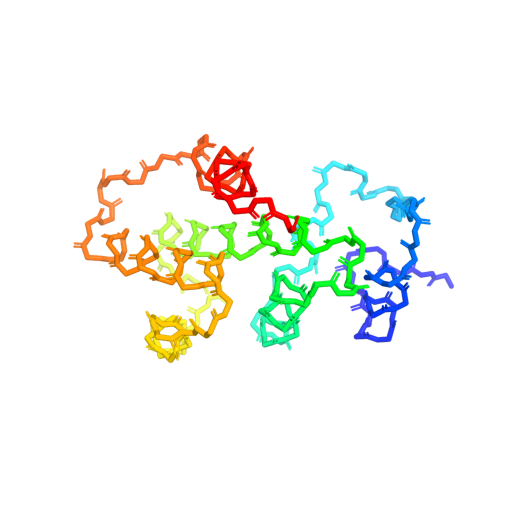.285 1.00 94.50 118 ASP A CA 1
ATOM 974 C C . ASP A 1 118 ? -0.902 -11.994 8.149 1.00 94.50 118 ASP A C 1
ATOM 976 O O . ASP A 1 118 ? -0.587 -12.060 6.961 1.00 94.50 118 ASP A O 1
ATOM 980 N N . LEU A 1 119 ? -2.098 -11.536 8.524 1.00 94.31 119 LEU A N 1
ATOM 981 C CA . LEU A 1 119 ? -3.129 -11.142 7.572 1.00 94.31 119 LEU A CA 1
ATOM 982 C C . LEU A 1 119 ? -2.838 -9.799 6.905 1.00 94.31 119 LEU A C 1
ATOM 984 O O . LEU A 1 119 ? -3.020 -9.676 5.694 1.00 94.31 119 LEU A O 1
ATOM 988 N N . TRP A 1 120 ? -2.430 -8.806 7.691 1.00 95.12 120 TRP A N 1
ATOM 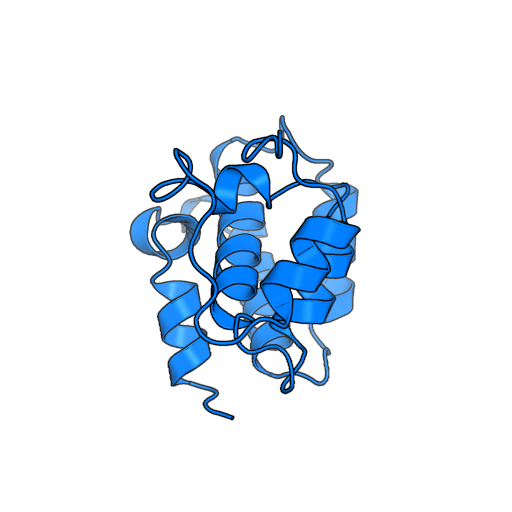989 C CA . TRP A 1 120 ? -2.358 -7.410 7.258 1.00 95.12 120 TRP A CA 1
ATOM 990 C C . TRP A 1 120 ? -0.968 -6.975 6.803 1.00 95.12 120 TRP A C 1
ATOM 992 O O . TRP A 1 120 ? -0.867 -6.211 5.849 1.00 95.12 120 TRP A O 1
ATOM 1002 N N . CYS A 1 121 ? 0.079 -7.447 7.475 1.00 91.25 121 CYS A N 1
ATOM 1003 C CA . CYS A 1 121 ? 1.453 -7.006 7.260 1.00 91.25 121 CYS A CA 1
ATOM 1004 C C . CYS A 1 121 ? 2.258 -8.037 6.459 1.00 91.25 121 CYS A C 1
ATOM 1006 O O . CYS A 1 121 ? 2.897 -7.650 5.492 1.00 91.25 121 CYS A O 1
ATOM 1008 N N . ASP A 1 122 ? 2.129 -9.339 6.750 1.00 89.12 122 ASP A N 1
ATOM 1009 C CA . ASP A 1 122 ? 2.831 -10.400 5.988 1.00 89.12 122 ASP A CA 1
ATOM 1010 C C . ASP A 1 122 ? 2.130 -10.769 4.660 1.00 89.12 122 ASP A C 1
ATOM 1012 O O . ASP A 1 122 ? 2.479 -11.739 3.985 1.00 89.12 122 ASP A O 1
ATOM 1016 N N . GLY A 1 123 ? 1.095 -10.017 4.273 1.00 88.69 123 GLY A N 1
ATOM 1017 C CA . GLY A 1 123 ? 0.514 -10.085 2.935 1.00 88.69 123 GLY A CA 1
ATOM 1018 C C . GLY A 1 123 ? -0.504 -11.190 2.666 1.00 88.69 123 GLY A C 1
ATOM 1019 O O . GLY A 1 123 ? -0.969 -11.308 1.527 1.00 88.69 123 GLY A O 1
ATOM 1020 N N . GLU A 1 124 ? -0.938 -11.979 3.657 1.00 93.44 124 GLU A N 1
ATOM 1021 C CA . GLU A 1 124 ? -1.934 -13.026 3.388 1.00 93.44 124 GLU A CA 1
ATOM 1022 C C . GLU A 1 124 ? -3.261 -12.478 2.836 1.00 93.44 124 GLU A C 1
ATOM 1024 O O . GLU A 1 124 ? -3.872 -13.131 1.983 1.00 93.44 124 GLU A O 1
ATOM 1029 N N . LEU A 1 125 ? -3.739 -11.314 3.299 1.00 93.44 125 LEU A N 1
ATOM 1030 C CA . LEU A 1 125 ? -4.960 -10.702 2.757 1.00 93.44 125 LEU A CA 1
ATOM 1031 C C . LEU A 1 125 ? -4.768 -10.219 1.323 1.00 93.44 125 LEU A C 1
ATOM 1033 O O . LEU A 1 125 ? -5.639 -10.479 0.492 1.00 93.44 125 LEU A O 1
ATOM 1037 N N . ALA A 1 126 ? -3.625 -9.600 1.017 1.00 93.44 126 ALA A N 1
ATOM 1038 C CA . ALA A 1 126 ? -3.286 -9.192 -0.342 1.00 93.44 126 ALA A CA 1
ATOM 1039 C C . ALA A 1 126 ? -3.306 -10.405 -1.285 1.00 93.44 126 ALA A C 1
ATOM 1041 O O . ALA A 1 126 ? -4.026 -10.403 -2.283 1.00 93.44 126 ALA A O 1
ATOM 1042 N N . MET A 1 127 ? -2.648 -11.507 -0.904 1.00 93.44 127 MET A N 1
ATOM 1043 C CA . MET A 1 127 ? -2.668 -12.754 -1.675 1.00 93.44 127 MET A CA 1
ATOM 1044 C C . MET A 1 127 ? -4.079 -13.335 -1.852 1.00 93.44 127 MET A C 1
ATOM 1046 O O . MET A 1 127 ? -4.429 -13.794 -2.942 1.00 93.44 127 MET A O 1
ATOM 1050 N N . LYS A 1 128 ? -4.893 -13.362 -0.786 1.00 93.62 128 LYS A N 1
ATOM 1051 C CA . LYS A 1 128 ? -6.282 -13.859 -0.836 1.00 93.62 128 LYS A CA 1
ATOM 1052 C C . LYS A 1 128 ? -7.126 -13.014 -1.792 1.00 93.62 128 LYS A C 1
ATOM 1054 O O . LYS A 1 128 ? -7.853 -13.575 -2.609 1.00 93.62 128 LYS A O 1
ATOM 1059 N N . ASN A 1 129 ? -6.982 -11.693 -1.730 1.00 92.94 129 ASN A N 1
ATOM 1060 C CA . ASN A 1 129 ? -7.678 -10.739 -2.589 1.00 92.94 129 ASN A CA 1
ATOM 1061 C C . ASN A 1 129 ? -7.250 -10.895 -4.065 1.00 92.94 129 ASN A C 1
ATOM 1063 O O . ASN A 1 129 ? -8.102 -11.060 -4.941 1.00 92.94 129 ASN A O 1
ATOM 1067 N N . CYS A 1 130 ? -5.943 -10.999 -4.340 1.00 89.62 130 CYS A N 1
ATOM 1068 C CA . CYS A 1 130 ? -5.425 -11.266 -5.685 1.00 89.62 130 CYS A CA 1
ATOM 1069 C C . CYS A 1 130 ? -5.995 -12.553 -6.295 1.00 89.62 130 CYS A C 1
ATOM 1071 O O . CYS A 1 130 ? -6.424 -12.550 -7.450 1.00 89.62 130 CYS A O 1
ATOM 1073 N N . LYS A 1 131 ? -6.045 -13.642 -5.515 1.00 90.25 131 LYS A N 1
ATOM 1074 C CA . LYS A 1 131 ? -6.582 -14.942 -5.957 1.00 90.25 131 LYS A CA 1
ATOM 1075 C C . LYS A 1 131 ? -8.098 -14.940 -6.144 1.00 90.25 131 LYS A C 1
ATOM 1077 O O . LYS A 1 131 ? -8.594 -15.675 -6.991 1.00 90.25 131 LYS A O 1
ATOM 1082 N N . ALA A 1 132 ? -8.834 -14.153 -5.360 1.00 88.19 132 ALA A N 1
ATOM 1083 C CA . ALA A 1 132 ? -10.285 -14.013 -5.497 1.00 88.19 132 ALA A CA 1
ATOM 1084 C C . ALA A 1 132 ? -10.680 -13.202 -6.742 1.00 88.19 132 ALA A C 1
ATOM 1086 O O . ALA A 1 132 ? -11.768 -13.385 -7.293 1.00 88.19 132 ALA A O 1
ATOM 1087 N N . HIS A 1 133 ? -9.788 -12.320 -7.194 1.00 84.81 133 HIS A N 1
ATOM 1088 C CA . HIS A 1 133 ? -9.992 -11.449 -8.345 1.00 84.81 133 HIS A CA 1
ATOM 1089 C C . HIS A 1 133 ? -8.809 -11.554 -9.320 1.00 84.81 133 HIS A C 1
ATOM 1091 O O . HIS A 1 133 ? -8.048 -10.586 -9.454 1.00 84.81 133 HIS A O 1
ATOM 1097 N N . PRO A 1 134 ? -8.620 -12.717 -9.978 1.00 75.75 134 PRO A N 1
ATOM 1098 C CA . PRO A 1 134 ? -7.683 -12.827 -11.087 1.00 75.75 134 PRO A CA 1
ATOM 1099 C C . PRO A 1 134 ? -8.180 -11.937 -12.235 1.00 75.75 134 PRO A C 1
ATOM 1101 O O . PRO A 1 134 ? -9.391 -11.759 -12.395 1.00 75.75 134 PRO A O 1
ATOM 1104 N N . ASP A 1 135 ? -7.252 -11.324 -12.966 1.00 66.81 135 ASP A N 1
ATOM 1105 C CA . ASP A 1 135 ? -7.593 -10.476 -14.116 1.00 66.81 135 ASP A CA 1
ATOM 1106 C C . ASP A 1 135 ? -8.230 -11.233 -15.277 1.00 66.81 135 ASP A C 1
ATOM 1108 O O . ASP A 1 135 ? -7.827 -12.395 -15.519 1.00 66.81 135 ASP A O 1
#

Radius of gyration: 14.11 Å; chains: 1; bounding box: 40×26×35 Å

Foldseek 3Di:
DADLLAHDPVRVVVQQQDAPRQRPPPCNPPSLVSQQAPVNLVVLLVSLQDPNGNCNLSSLLSLLQNLLCCLVVVRPRHDPVSNLVVLVVQCPPPRQLSVVSSVVSVVCVVPVVVRDCCCRNVCVVSVVSCVVDPD

Organism: NCBI:txid2219043

pLDDT: mean 91.85, std 6.22, range [58.41, 98.0]

Secondary structure (DSSP, 8-state):
---TTS--HHHHHHHHTSTTPPPPTT-TTTHHHHH--TTTHHHHHHHHH-TT-TTHHHHHHHHHHHHHHHHHHTSSSS-HHHHHHHHHHHTT-SSHHHHHHHHHHHHHHH-GGG--HHHHTSSHHHHHHHHHS--